Protein AF-A0A0A2Y2H3-F1 (afdb_monomer_lite)

Secondary structure (DSSP, 8-state):
---S---HHHHH--TTTHHHHHHHHHHHHHHHHHHHHHHHHHHHHHHHHHHHHHHHHHHHHHHHHHHTT-

pLDDT: mean 71.69, std 12.74, range [47.94, 95.25]

Sequence (70 aa):
MTPFFDSWSAFWQMGNHGLYVWLSYGISVISVLALVVISHRNKEKILQEVAKDKQRQQRMKQQASTENGL

Radius of gyration: 28.63 Å; chains: 1; bounding box: 48×15×92 Å

Foldseek 3Di:
DDDPQDDPVCCCPVPPCNVVVCVVVVVVVVVVVVVVVVVVVVVVVVVVVVVVVVVVVVVVVVVVVVVVVD

Structure (mmCIF, N/CA/C/O backbone):
data_AF-A0A0A2Y2H3-F1
#
_entry.id   AF-A0A0A2Y2H3-F1
#
loop_
_atom_site.group_PDB
_atom_site.id
_atom_site.type_symbol
_atom_site.label_atom_id
_atom_site.label_alt_id
_atom_site.label_comp_id
_atom_site.label_asym_id
_atom_site.label_entity_id
_atom_site.label_seq_id
_atom_site.pdbx_PDB_ins_code
_atom_site.Cartn_x
_atom_site.Cartn_y
_atom_site.Cartn_z
_atom_site.occupancy
_atom_site.B_iso_or_equiv
_atom_site.auth_seq_id
_atom_site.auth_comp_id
_atom_site.auth_asym_id
_atom_site.auth_atom_id
_atom_site.pdbx_PDB_model_num
ATOM 1 N N . MET A 1 1 ? 6.713 -7.390 -42.705 1.00 47.94 1 MET A N 1
ATOM 2 C CA . MET A 1 1 ? 6.044 -6.616 -41.639 1.00 47.94 1 MET A CA 1
ATOM 3 C C . MET A 1 1 ? 6.463 -7.231 -40.317 1.00 47.94 1 MET A C 1
ATOM 5 O O . MET A 1 1 ? 6.152 -8.392 -40.097 1.00 47.94 1 MET A O 1
A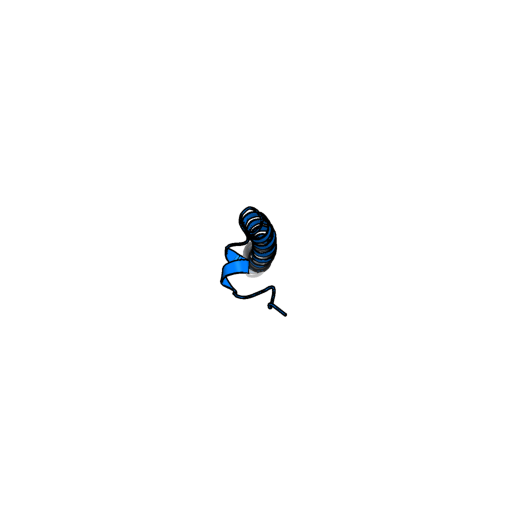TOM 9 N N . THR A 1 2 ? 7.272 -6.535 -39.521 1.00 59.06 2 THR A N 1
ATOM 10 C CA . THR A 1 2 ? 7.828 -7.054 -38.260 1.00 59.06 2 THR A CA 1
ATOM 11 C C . THR A 1 2 ? 6.882 -6.730 -37.098 1.00 59.06 2 THR A C 1
ATOM 13 O O . THR A 1 2 ? 6.536 -5.557 -36.937 1.00 59.06 2 THR A O 1
ATOM 16 N N . PRO A 1 3 ? 6.437 -7.716 -36.303 1.00 62.47 3 PRO A N 1
ATOM 17 C CA . PRO A 1 3 ? 5.632 -7.461 -35.111 1.00 62.47 3 PRO A CA 1
ATOM 18 C C . PRO A 1 3 ? 6.462 -6.697 -34.063 1.00 62.47 3 PRO A C 1
ATOM 20 O O . PRO A 1 3 ? 7.582 -7.072 -33.745 1.00 62.47 3 PRO A O 1
ATOM 23 N N . PHE A 1 4 ? 5.925 -5.583 -33.557 1.00 60.25 4 PHE A N 1
ATOM 24 C CA . PHE A 1 4 ? 6.623 -4.611 -32.694 1.00 60.25 4 PHE A CA 1
ATOM 25 C C . PHE A 1 4 ? 6.640 -5.004 -31.199 1.00 60.25 4 PHE A C 1
ATOM 27 O O . PHE A 1 4 ? 7.274 -4.341 -30.385 1.00 60.25 4 PHE A O 1
ATOM 34 N N . PHE A 1 5 ? 5.965 -6.090 -30.817 1.00 55.44 5 PHE A N 1
ATOM 35 C CA . PHE A 1 5 ? 5.769 -6.468 -29.415 1.00 55.44 5 PHE A CA 1
ATOM 36 C C . PHE A 1 5 ? 6.060 -7.954 -29.206 1.00 55.44 5 PHE A C 1
ATOM 38 O O . PHE A 1 5 ? 5.147 -8.761 -29.066 1.00 55.44 5 PHE A O 1
ATOM 45 N N . ASP A 1 6 ? 7.339 -8.323 -29.217 1.00 55.03 6 ASP A N 1
ATOM 46 C CA . ASP A 1 6 ? 7.727 -9.734 -29.298 1.00 55.03 6 ASP A CA 1
ATOM 47 C C . ASP A 1 6 ? 7.781 -10.474 -27.953 1.00 55.03 6 ASP A C 1
ATOM 49 O O . ASP A 1 6 ? 8.058 -11.668 -27.943 1.00 55.03 6 ASP A O 1
ATOM 53 N N . SER A 1 7 ? 7.545 -9.848 -26.788 1.00 60.00 7 SER A N 1
ATOM 54 C CA . SER A 1 7 ? 7.651 -10.577 -25.509 1.00 60.00 7 SER A CA 1
ATOM 55 C C . SER A 1 7 ? 7.064 -9.853 -24.295 1.00 60.00 7 SER A C 1
ATOM 57 O O . SER A 1 7 ? 7.306 -8.666 -24.092 1.00 60.00 7 SER A O 1
ATOM 59 N N . TRP A 1 8 ? 6.461 -10.620 -23.375 1.00 58.16 8 TRP A N 1
ATOM 60 C CA . TRP A 1 8 ? 6.229 -10.244 -21.963 1.00 58.16 8 TRP A CA 1
ATOM 61 C C . TRP A 1 8 ? 7.504 -9.689 -21.288 1.00 58.16 8 TRP A C 1
ATOM 63 O O . TRP A 1 8 ? 7.452 -8.813 -20.428 1.00 58.16 8 TRP A O 1
ATOM 73 N N . SER A 1 9 ? 8.671 -10.143 -21.760 1.00 59.78 9 SER A N 1
ATOM 74 C CA . SER A 1 9 ? 9.990 -9.626 -21.391 1.00 59.78 9 SER A CA 1
ATOM 75 C C . SER A 1 9 ? 10.186 -8.146 -21.743 1.00 59.78 9 SER A C 1
ATOM 77 O O . SER A 1 9 ? 10.705 -7.420 -20.908 1.00 59.78 9 SER A O 1
ATOM 79 N N . ALA A 1 10 ? 9.705 -7.655 -22.893 1.00 63.06 10 ALA A N 1
ATOM 80 C CA . ALA A 1 10 ? 9.808 -6.240 -23.272 1.00 63.06 10 ALA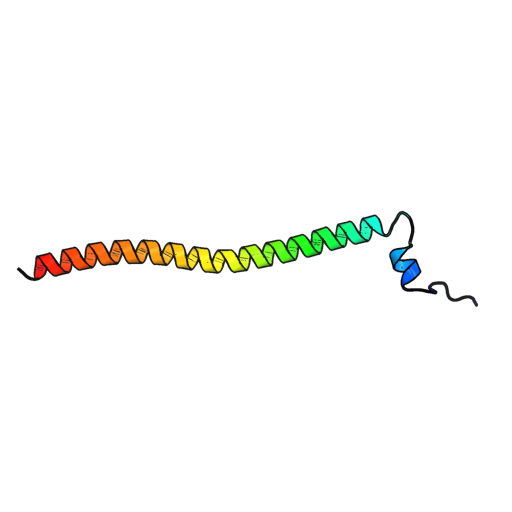 A CA 1
ATOM 81 C C . ALA A 1 10 ? 8.925 -5.330 -22.403 1.00 63.06 10 ALA A C 1
ATOM 83 O O . ALA A 1 10 ? 9.241 -4.162 -22.219 1.00 63.06 10 ALA A O 1
ATOM 84 N N . PHE A 1 11 ? 7.855 -5.870 -21.815 1.00 61.09 11 PHE A N 1
ATOM 85 C CA . PHE A 1 11 ? 7.019 -5.170 -20.835 1.00 61.09 11 PHE A CA 1
ATOM 86 C C . PHE A 1 11 ? 7.748 -4.964 -19.498 1.00 61.09 11 PHE A C 1
ATOM 88 O O . PHE A 1 11 ? 7.599 -3.931 -18.849 1.00 61.09 11 PHE A O 1
ATOM 95 N N . TRP A 1 12 ? 8.572 -5.937 -19.101 1.00 62.66 12 TRP A N 1
ATOM 96 C CA . TRP A 1 12 ? 9.398 -5.873 -17.891 1.00 62.66 12 TRP A CA 1
ATOM 97 C C . TRP A 1 12 ? 10.740 -5.158 -18.119 1.00 62.66 12 TRP A C 1
ATOM 99 O O . TRP A 1 12 ? 11.255 -4.501 -17.217 1.00 62.66 12 TRP A O 1
ATOM 109 N N . GLN A 1 13 ? 11.293 -5.274 -19.329 1.00 62.66 13 GLN A N 1
ATOM 110 C CA . GLN A 1 13 ? 12.565 -4.704 -19.784 1.00 62.66 13 GLN A CA 1
ATOM 111 C C . GLN A 1 13 ? 12.380 -3.473 -20.679 1.00 62.66 13 GLN A C 1
ATOM 113 O O . GLN A 1 13 ? 13.292 -3.118 -21.428 1.00 62.66 13 GLN A O 1
ATOM 118 N N . MET A 1 14 ? 11.245 -2.771 -20.594 1.00 60.06 14 MET A N 1
ATOM 119 C CA . MET A 1 14 ? 11.142 -1.420 -21.145 1.00 60.06 14 MET A CA 1
ATOM 120 C C . MET A 1 14 ? 11.994 -0.516 -20.245 1.00 60.06 14 MET A C 1
ATOM 122 O O . MET A 1 14 ? 11.511 0.086 -19.279 1.00 60.06 14 MET A O 1
ATOM 126 N N . GLY A 1 15 ? 13.309 -0.558 -20.484 1.00 66.25 15 GLY A N 1
ATOM 127 C CA . GLY A 1 15 ? 14.333 0.135 -19.716 1.00 66.25 15 GLY A CA 1
ATOM 128 C C . GLY A 1 15 ? 13.913 1.571 -19.421 1.00 66.25 15 GLY A C 1
ATOM 129 O O . GLY A 1 15 ? 13.235 2.215 -20.217 1.00 66.25 15 GLY A O 1
ATOM 130 N N . ASN A 1 16 ? 14.268 2.057 -18.234 1.00 61.06 16 ASN A N 1
ATOM 131 C CA . ASN A 1 16 ? 13.934 3.387 -17.718 1.00 61.06 16 ASN A CA 1
ATOM 132 C C . ASN A 1 16 ? 12.432 3.698 -17.494 1.00 61.06 16 ASN A C 1
ATOM 134 O O . ASN A 1 16 ? 12.137 4.658 -16.792 1.00 61.06 16 ASN A O 1
ATOM 138 N N . HIS A 1 17 ? 11.464 2.943 -18.034 1.00 67.62 17 HIS A N 1
ATOM 139 C CA . HIS A 1 17 ? 10.022 3.242 -17.886 1.00 67.62 17 HIS A CA 1
ATOM 140 C C . HIS A 1 17 ? 9.249 2.215 -17.050 1.00 67.62 17 HIS A C 1
ATOM 142 O O . HIS A 1 17 ? 8.299 2.583 -16.358 1.00 67.62 17 HIS A O 1
ATOM 148 N N . GLY A 1 18 ? 9.700 0.957 -17.014 1.00 67.94 18 GLY A N 1
ATOM 149 C CA . GLY A 1 18 ? 9.081 -0.085 -16.186 1.00 67.94 18 GLY A CA 1
ATOM 150 C C . GLY A 1 18 ? 9.048 0.251 -14.687 1.00 67.94 18 GLY A C 1
ATOM 151 O O . GLY A 1 18 ? 8.065 -0.053 -14.013 1.00 67.94 18 GLY A O 1
ATOM 152 N N . LEU A 1 19 ? 10.066 0.955 -14.170 1.00 73.69 19 LEU A N 1
ATOM 153 C CA . LEU A 1 19 ? 10.130 1.391 -12.765 1.00 73.69 19 LEU A CA 1
ATOM 154 C C . LEU A 1 19 ? 8.974 2.325 -12.377 1.00 73.69 19 LEU A C 1
ATOM 156 O O . LEU A 1 19 ? 8.399 2.169 -11.301 1.00 73.69 19 LEU A O 1
ATOM 160 N N . TYR A 1 20 ? 8.602 3.265 -13.252 1.00 77.44 20 TYR A N 1
ATOM 161 C CA . TYR A 1 20 ? 7.504 4.200 -12.988 1.00 77.44 20 TYR A CA 1
ATOM 162 C C . TYR A 1 20 ? 6.150 3.488 -12.959 1.00 77.44 20 TYR A C 1
ATOM 164 O O . TYR A 1 20 ? 5.322 3.773 -12.093 1.00 77.44 20 TYR A O 1
ATOM 172 N N . VAL A 1 21 ? 5.941 2.526 -13.863 1.00 79.50 21 VAL A N 1
ATOM 173 C CA . VAL A 1 21 ? 4.712 1.720 -13.909 1.00 79.50 21 VAL A CA 1
ATOM 174 C C . VAL A 1 21 ? 4.587 0.867 -12.650 1.00 79.50 21 VAL A C 1
ATOM 176 O O . VAL A 1 21 ? 3.530 0.864 -12.024 1.00 79.50 21 VAL A O 1
ATOM 179 N N . TRP A 1 22 ? 5.672 0.213 -12.228 1.00 82.38 22 TRP A N 1
ATOM 180 C CA . TRP A 1 22 ? 5.704 -0.591 -11.005 1.00 82.38 22 TRP A CA 1
ATOM 181 C C . TRP A 1 22 ? 5.480 0.231 -9.738 1.00 82.38 22 TRP A C 1
ATOM 183 O O . TRP A 1 22 ? 4.753 -0.217 -8.856 1.00 82.38 22 TRP A O 1
ATOM 193 N N . LEU A 1 23 ? 6.043 1.439 -9.647 1.00 87.06 23 LEU A N 1
ATOM 194 C CA . LEU A 1 23 ? 5.777 2.348 -8.529 1.00 87.06 23 LEU A CA 1
ATOM 195 C C . LEU A 1 23 ? 4.320 2.817 -8.516 1.00 87.06 23 LEU A C 1
ATOM 197 O O . LEU A 1 23 ? 3.689 2.799 -7.463 1.00 87.06 23 LEU A O 1
ATOM 201 N N . SER A 1 24 ? 3.763 3.192 -9.670 1.00 87.44 24 SER A N 1
ATOM 202 C CA . SER A 1 24 ? 2.364 3.621 -9.777 1.00 87.44 24 SER A CA 1
ATOM 203 C C . SER A 1 24 ? 1.392 2.495 -9.401 1.00 87.44 24 SER A C 1
ATOM 205 O O . SER A 1 24 ? 0.513 2.690 -8.557 1.00 87.44 24 SER A O 1
ATOM 207 N N . TYR A 1 25 ? 1.605 1.289 -9.940 1.00 87.56 25 TYR A N 1
ATOM 208 C CA . TYR A 1 25 ? 0.845 0.097 -9.560 1.00 87.56 25 TYR A CA 1
ATOM 209 C C . TYR A 1 25 ? 1.045 -0.253 -8.087 1.00 87.56 25 TYR A C 1
ATOM 211 O O . TYR A 1 25 ? 0.072 -0.533 -7.393 1.00 87.56 25 TYR A O 1
ATOM 219 N N . GLY A 1 26 ? 2.277 -0.181 -7.584 1.00 90.94 26 GLY A N 1
ATOM 220 C CA . GLY A 1 26 ? 2.598 -0.421 -6.182 1.00 90.94 26 GLY A CA 1
ATOM 221 C C . GLY A 1 26 ? 1.828 0.513 -5.254 1.00 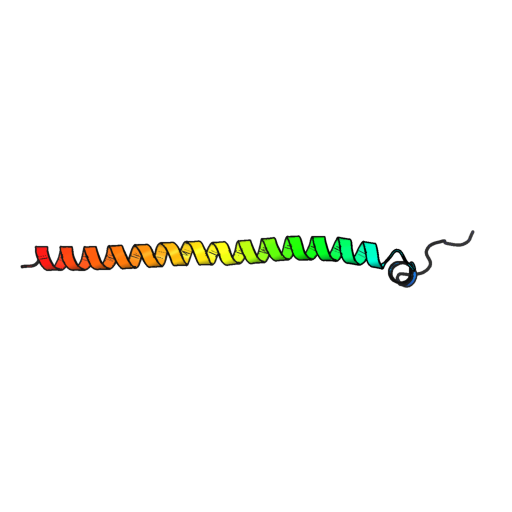90.94 26 GLY A C 1
ATOM 222 O O . GLY A 1 26 ? 1.168 0.044 -4.333 1.00 90.94 26 GLY A O 1
ATOM 223 N N . ILE A 1 27 ? 1.826 1.820 -5.530 1.00 92.75 27 ILE A N 1
ATOM 224 C CA . ILE A 1 27 ? 1.079 2.819 -4.749 1.00 92.75 27 ILE A CA 1
ATOM 225 C C . ILE A 1 27 ? -0.428 2.551 -4.810 1.00 92.75 27 ILE A C 1
ATOM 227 O O . ILE A 1 27 ? -1.112 2.647 -3.789 1.00 92.75 27 ILE A O 1
ATOM 231 N N . SER A 1 28 ? -0.956 2.185 -5.980 1.00 93.75 28 SER A N 1
ATOM 232 C CA . SER A 1 28 ? -2.373 1.849 -6.138 1.00 93.75 28 SER A CA 1
ATOM 233 C C . SER A 1 28 ? -2.755 0.612 -5.318 1.00 93.75 28 SER A C 1
ATOM 235 O O . SER A 1 28 ? -3.684 0.662 -4.510 1.00 93.75 28 SER A O 1
ATOM 237 N N . VAL A 1 29 ? -1.980 -0.470 -5.431 1.00 94.00 29 VAL A N 1
ATOM 238 C CA . VAL A 1 29 ? -2.183 -1.714 -4.674 1.00 94.00 29 VAL A CA 1
ATOM 239 C C . VAL A 1 29 ? -2.050 -1.471 -3.172 1.00 94.00 29 VAL A C 1
ATOM 241 O O . VAL A 1 29 ? -2.890 -1.939 -2.405 1.00 94.00 29 VAL A O 1
ATOM 244 N N . ILE A 1 30 ? -1.049 -0.698 -2.740 1.00 95.25 30 ILE A N 1
ATOM 245 C CA . ILE A 1 30 ? -0.869 -0.311 -1.334 1.00 95.25 30 ILE A CA 1
ATOM 246 C C . ILE A 1 30 ? -2.081 0.472 -0.836 1.00 95.25 30 ILE A C 1
ATOM 248 O O . ILE A 1 30 ? -2.545 0.222 0.271 1.00 95.25 30 ILE A O 1
ATOM 252 N N . SER A 1 31 ? -2.623 1.384 -1.643 1.00 94.44 31 SER A N 1
ATOM 253 C CA . SER A 1 31 ? -3.794 2.183 -1.268 1.00 94.44 31 SER A CA 1
ATOM 254 C C . SER A 1 31 ? -5.035 1.309 -1.080 1.00 94.44 31 SER A C 1
ATOM 256 O O . SER A 1 31 ? -5.745 1.453 -0.085 1.00 94.44 31 SER A O 1
ATOM 258 N N . VAL A 1 32 ? -5.268 0.351 -1.985 1.00 94.94 32 VAL A N 1
ATOM 259 C CA . VAL A 1 32 ? -6.362 -0.626 -1.861 1.00 94.94 32 VAL A CA 1
ATOM 260 C C . VAL A 1 32 ? -6.158 -1.515 -0.635 1.00 94.94 32 VAL A C 1
ATOM 262 O O . VAL A 1 32 ? -7.079 -1.665 0.167 1.00 94.94 32 VAL A O 1
ATOM 265 N N . LEU A 1 33 ? -4.954 -2.059 -0.436 1.00 95.06 33 LEU A N 1
ATOM 266 C CA . LEU A 1 33 ? -4.623 -2.870 0.739 1.00 95.06 33 LEU A CA 1
ATOM 267 C C . LEU A 1 33 ? -4.806 -2.088 2.039 1.00 95.06 33 LEU A C 1
ATOM 269 O O . LEU A 1 33 ? -5.393 -2.611 2.981 1.00 95.06 33 LEU A O 1
ATOM 273 N N . ALA A 1 34 ? -4.362 -0.833 2.090 1.00 93.62 34 ALA A N 1
ATOM 274 C CA . ALA A 1 34 ? -4.558 0.037 3.241 1.00 93.62 34 ALA A CA 1
ATOM 275 C C . ALA A 1 34 ? -6.050 0.220 3.534 1.00 93.62 34 ALA A C 1
ATOM 277 O O . ALA A 1 34 ? -6.462 0.073 4.684 1.00 93.62 34 ALA A O 1
ATOM 278 N N . LEU A 1 35 ? -6.874 0.450 2.507 1.00 91.31 35 LEU A N 1
ATOM 279 C CA . LEU A 1 35 ? -8.325 0.550 2.662 1.00 91.31 35 LEU A CA 1
ATOM 280 C C . LEU A 1 35 ? -8.940 -0.748 3.197 1.00 91.31 35 LEU A C 1
ATOM 282 O O . LEU A 1 35 ? -9.767 -0.706 4.105 1.00 91.31 35 LEU A O 1
ATOM 286 N N . VAL A 1 36 ? -8.521 -1.901 2.671 1.00 91.50 36 VAL A N 1
ATOM 287 C CA . VAL A 1 36 ? -8.988 -3.222 3.117 1.00 91.50 36 VAL A CA 1
ATOM 288 C C . VAL A 1 36 ? -8.594 -3.469 4.572 1.00 91.50 36 VAL A C 1
ATOM 290 O O . VAL A 1 36 ? -9.439 -3.856 5.378 1.00 91.50 36 VAL A O 1
ATOM 293 N N . VAL A 1 37 ? -7.343 -3.188 4.940 1.00 89.56 37 VAL A N 1
ATOM 294 C CA . VAL A 1 37 ? -6.840 -3.327 6.314 1.00 89.56 37 VAL A CA 1
ATOM 295 C C . VAL A 1 37 ? -7.595 -2.399 7.262 1.00 89.56 37 VAL A C 1
ATOM 297 O O . VAL A 1 37 ? -8.034 -2.838 8.323 1.00 89.56 37 VAL A O 1
ATOM 300 N N . ILE A 1 38 ? -7.795 -1.132 6.893 1.00 86.06 38 ILE A N 1
ATOM 301 C CA . ILE A 1 38 ? -8.561 -0.171 7.697 1.00 86.06 38 ILE A CA 1
ATOM 302 C C . ILE A 1 38 ? -10.016 -0.630 7.832 1.00 86.06 38 ILE A C 1
ATOM 304 O O . ILE A 1 38 ? -10.554 -0.617 8.934 1.00 86.06 38 ILE A O 1
ATOM 308 N N . SER A 1 39 ? -10.637 -1.099 6.751 1.00 83.75 39 SER A N 1
ATOM 309 C CA . SER A 1 39 ? -12.007 -1.621 6.752 1.00 83.75 39 SER A CA 1
ATOM 310 C C . SER A 1 39 ? -12.156 -2.836 7.672 1.00 83.75 39 SER A C 1
ATOM 312 O O . SER A 1 39 ? -13.074 -2.891 8.491 1.00 83.75 39 SER A O 1
ATOM 314 N N . HIS A 1 40 ? -11.206 -3.773 7.626 1.00 80.62 40 HIS A N 1
ATOM 315 C CA . HIS A 1 40 ? -11.173 -4.912 8.542 1.00 80.62 40 HIS A CA 1
ATOM 316 C C . HIS A 1 40 ? -10.982 -4.478 10.000 1.00 80.62 40 HIS A C 1
ATOM 318 O O . HIS A 1 40 ? -11.699 -4.951 10.879 1.00 80.62 40 HIS A O 1
ATOM 324 N N . ARG A 1 41 ? -10.068 -3.539 10.270 1.00 72.75 41 ARG A N 1
ATOM 325 C CA . ARG A 1 41 ? -9.805 -3.049 11.634 1.00 72.75 41 ARG A CA 1
ATOM 326 C C . ARG A 1 41 ? -10.941 -2.189 12.188 1.00 72.75 41 ARG A C 1
ATOM 328 O O . ARG A 1 41 ? -11.160 -2.196 13.394 1.00 72.75 41 ARG A O 1
ATOM 335 N N . ASN A 1 42 ? -11.683 -1.473 11.347 1.00 62.56 42 ASN A N 1
ATOM 336 C CA . ASN A 1 42 ? -12.828 -0.670 11.781 1.00 62.56 42 ASN A CA 1
ATOM 33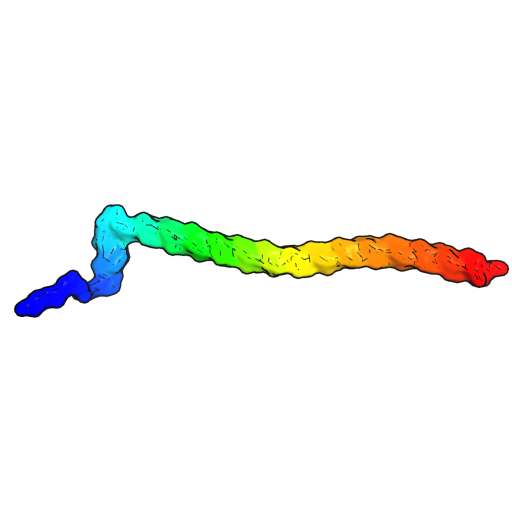7 C C . ASN A 1 42 ? -13.973 -1.542 12.308 1.00 62.56 42 ASN A C 1
ATOM 339 O O . ASN A 1 42 ? -14.610 -1.167 13.289 1.00 62.56 42 ASN A O 1
ATOM 343 N N . LYS A 1 43 ? -14.191 -2.729 11.729 1.00 62.00 43 LYS A N 1
ATOM 344 C CA . LYS A 1 43 ? -15.177 -3.695 12.247 1.00 62.00 43 LYS A CA 1
ATOM 345 C C . LYS A 1 43 ? -14.838 -4.136 13.674 1.00 62.00 43 LYS A C 1
ATOM 347 O O . LYS A 1 43 ? -15.705 -4.146 14.542 1.00 62.00 43 LYS A O 1
ATOM 352 N N . GLU A 1 44 ? -13.564 -4.430 13.919 1.00 61.25 44 GLU A N 1
ATOM 353 C CA . GLU A 1 44 ? -13.053 -4.813 15.240 1.00 61.25 44 GLU A CA 1
ATOM 354 C C . GLU A 1 44 ? -13.131 -3.654 16.244 1.00 61.25 44 GLU A C 1
ATOM 356 O O . GLU A 1 44 ? -13.531 -3.853 17.389 1.00 61.25 44 GLU A O 1
ATOM 361 N N . LYS A 1 45 ? -12.810 -2.424 15.816 1.00 60.22 45 LYS A N 1
ATOM 362 C CA . LYS A 1 45 ? -12.883 -1.235 16.680 1.00 60.22 45 LYS A CA 1
ATOM 363 C C . LYS A 1 45 ? -14.300 -0.956 17.170 1.00 60.22 45 LYS A C 1
ATOM 365 O O . LYS A 1 45 ? -14.477 -0.746 18.365 1.00 60.22 45 LYS A O 1
ATOM 370 N N . ILE A 1 46 ? -15.298 -1.024 16.286 1.00 62.00 46 ILE A N 1
ATOM 371 C CA . ILE A 1 46 ? -16.704 -0.806 16.664 1.00 62.00 46 ILE A CA 1
ATOM 372 C C . ILE A 1 46 ? -17.153 -1.855 17.692 1.00 62.00 46 ILE A C 1
ATOM 374 O O . ILE A 1 46 ? -17.799 -1.521 18.683 1.00 62.00 46 ILE A O 1
ATOM 378 N N . LEU A 1 47 ? -16.772 -3.123 17.507 1.00 61.84 47 LEU A N 1
ATOM 379 C CA . LEU A 1 47 ? -17.104 -4.188 18.457 1.00 61.84 47 LEU A CA 1
ATOM 380 C C . LEU A 1 47 ? -16.407 -4.007 19.813 1.00 61.84 47 LEU A C 1
ATOM 382 O O . LEU A 1 47 ? -17.028 -4.238 20.850 1.00 61.84 47 LEU A O 1
ATOM 386 N N . GLN A 1 48 ? -15.148 -3.564 19.825 1.00 63.09 48 GLN A N 1
ATOM 387 C CA . GLN A 1 48 ? -14.411 -3.289 21.063 1.00 63.09 48 GLN A CA 1
ATOM 388 C C . GLN A 1 48 ? -14.988 -2.103 21.845 1.00 63.09 48 GLN A C 1
ATOM 390 O O . GLN A 1 48 ? -15.037 -2.144 23.077 1.00 63.09 48 GLN A O 1
ATOM 395 N N . GLU A 1 49 ? -15.444 -1.065 21.149 1.00 63.66 49 GLU A N 1
ATOM 396 C CA . GLU A 1 49 ? -16.053 0.117 21.762 1.00 63.66 49 GLU A CA 1
ATOM 397 C C . GLU A 1 49 ? -17.408 -0.236 22.396 1.00 63.66 49 GLU A C 1
ATOM 399 O O . GLU A 1 49 ? -17.627 0.008 23.584 1.00 63.66 49 GLU A O 1
ATOM 404 N N . VAL A 1 50 ? -18.251 -0.980 21.668 1.00 66.94 50 VAL A N 1
ATOM 405 C CA . VAL A 1 50 ? -19.526 -1.506 22.186 1.00 66.94 50 VAL A CA 1
ATOM 406 C C . VAL A 1 50 ? -19.317 -2.474 23.358 1.00 66.94 50 VAL A C 1
ATOM 408 O O . VAL A 1 50 ? -20.097 -2.468 24.313 1.00 66.94 50 VAL A O 1
ATOM 411 N N . ALA A 1 51 ? -18.274 -3.310 23.324 1.00 66.69 51 ALA A N 1
ATOM 412 C CA . ALA A 1 51 ? -17.965 -4.229 24.419 1.00 66.69 51 ALA A CA 1
ATOM 413 C C . ALA A 1 51 ? -17.588 -3.484 25.711 1.00 66.69 51 ALA A C 1
ATOM 415 O O . ALA A 1 51 ? -18.065 -3.847 26.791 1.00 66.69 51 ALA A O 1
ATOM 416 N N . LYS A 1 52 ? -16.791 -2.412 25.608 1.00 67.44 52 LYS A N 1
ATOM 417 C CA . LYS A 1 52 ? -16.438 -1.557 26.753 1.00 67.44 52 LYS A CA 1
ATOM 418 C C . LYS A 1 52 ? -17.659 -0.872 27.361 1.00 67.44 52 LYS A C 1
ATOM 420 O O . LYS A 1 52 ? -17.807 -0.871 28.587 1.00 67.44 52 LYS A O 1
ATOM 425 N N . ASP A 1 53 ? -18.550 -0.345 26.527 1.00 66.00 53 ASP A N 1
ATOM 426 C CA . ASP A 1 53 ? -19.758 0.328 27.006 1.00 66.00 53 ASP A CA 1
ATOM 427 C C . ASP A 1 53 ? -20.755 -0.650 27.637 1.00 66.00 53 ASP A C 1
ATOM 429 O O . ASP A 1 53 ? -21.306 -0.372 28.709 1.00 66.00 53 ASP A O 1
ATOM 433 N N . LYS A 1 54 ? -20.917 -1.851 27.062 1.00 67.00 54 LYS A N 1
ATOM 434 C CA . LYS A 1 54 ? -21.722 -2.922 27.675 1.00 67.00 54 LYS A CA 1
ATOM 435 C C . LYS A 1 54 ? -21.215 -3.306 29.060 1.00 67.00 54 LYS A C 1
ATOM 437 O O . LYS A 1 54 ? -22.025 -3.489 29.968 1.00 67.00 54 LYS A O 1
ATOM 442 N N . GLN A 1 55 ? -19.899 -3.403 29.246 1.00 73.06 55 GLN A N 1
ATOM 443 C CA . GLN A 1 55 ? -19.323 -3.812 30.526 1.00 73.06 55 GLN A CA 1
ATOM 444 C C . GLN A 1 55 ? -19.578 -2.776 31.634 1.00 73.06 55 GLN A C 1
ATOM 446 O O . GLN A 1 55 ? -19.812 -3.150 32.784 1.00 73.06 55 GLN A O 1
ATOM 451 N N . ARG A 1 56 ? -19.589 -1.475 31.306 1.00 70.38 56 ARG A N 1
ATOM 452 C CA . ARG A 1 56 ? -19.987 -0.420 32.256 1.00 70.38 56 ARG A CA 1
ATOM 453 C C . ARG A 1 56 ? -21.470 -0.496 32.608 1.00 70.38 56 ARG A C 1
ATOM 455 O O . ARG A 1 56 ? -21.808 -0.471 33.789 1.00 70.38 56 ARG A O 1
ATOM 462 N N . GLN A 1 57 ? -22.341 -0.656 31.612 1.00 73.81 57 GLN A N 1
ATOM 463 C CA . GLN A 1 57 ? -23.784 -0.767 31.850 1.00 73.81 57 GLN A CA 1
ATOM 464 C C . GLN A 1 57 ? -24.152 -2.016 32.664 1.00 73.81 57 GLN A C 1
ATOM 466 O O . GLN A 1 57 ? -25.044 -1.957 33.507 1.00 73.81 57 GLN A O 1
ATOM 471 N N . GLN A 1 58 ? -23.461 -3.142 32.456 1.00 73.81 58 GLN A N 1
ATOM 472 C CA . GLN A 1 58 ? -23.680 -4.364 33.237 1.00 73.81 58 GLN A CA 1
ATOM 473 C C . GLN A 1 58 ? -23.343 -4.182 34.719 1.00 73.81 58 GLN A C 1
ATOM 475 O O . GLN A 1 58 ? -24.112 -4.638 35.562 1.00 73.81 58 GLN A O 1
ATOM 480 N N . ARG A 1 59 ? -22.255 -3.472 35.045 1.00 73.38 59 ARG A N 1
ATOM 481 C CA . ARG A 1 59 ? -21.884 -3.184 36.442 1.00 73.38 59 ARG A CA 1
ATOM 482 C C . ARG A 1 59 ? -22.945 -2.341 37.149 1.00 73.38 59 ARG A C 1
ATOM 484 O O . ARG A 1 59 ? -23.328 -2.664 38.267 1.00 73.38 59 ARG A O 1
ATOM 491 N N . MET A 1 60 ? -23.463 -1.315 36.474 1.00 71.06 60 MET A N 1
ATOM 492 C CA . MET A 1 60 ? -24.533 -0.471 37.018 1.00 71.06 60 MET A CA 1
ATOM 493 C C . MET A 1 60 ? -25.848 -1.243 37.181 1.00 71.06 60 MET A C 1
ATOM 495 O O . MET A 1 60 ? -26.518 -1.099 38.199 1.00 71.06 60 MET A O 1
ATOM 499 N N . LYS A 1 61 ? -26.197 -2.117 36.224 1.00 73.50 61 LYS A N 1
ATOM 500 C CA . LYS A 1 61 ? -27.372 -2.995 36.348 1.00 73.50 61 LYS A CA 1
ATOM 501 C C . LYS A 1 61 ? -27.245 -3.962 37.523 1.00 73.50 61 LYS A C 1
ATOM 503 O O . LYS A 1 61 ? -28.194 -4.093 38.278 1.00 73.50 61 LYS A O 1
ATOM 508 N N . GLN A 1 62 ? -26.088 -4.593 37.717 1.00 72.56 62 GLN A N 1
ATOM 509 C CA . GLN A 1 62 ? -25.865 -5.506 38.846 1.00 72.56 62 GLN A CA 1
ATOM 510 C C . GLN A 1 62 ? -25.967 -4.801 40.201 1.00 72.56 62 GLN A C 1
ATOM 512 O O . GLN A 1 62 ? -26.536 -5.364 41.133 1.00 72.56 62 GLN A O 1
ATOM 517 N N . GLN A 1 63 ? -25.481 -3.564 40.304 1.00 70.69 63 GLN A N 1
ATOM 518 C CA . GLN A 1 63 ? -25.628 -2.759 41.518 1.00 70.69 63 GLN A CA 1
ATOM 519 C C . GLN A 1 63 ? -27.099 -2.392 41.770 1.00 70.69 63 GLN A C 1
ATOM 521 O O . GLN A 1 63 ? -27.606 -2.654 42.856 1.00 70.69 63 GLN A O 1
ATOM 526 N N . ALA A 1 64 ? -27.823 -1.933 40.744 1.00 67.88 64 ALA A N 1
ATOM 527 C CA . ALA A 1 64 ? -29.248 -1.606 40.853 1.00 67.88 64 ALA A CA 1
ATOM 528 C C . ALA A 1 64 ? -30.149 -2.826 41.151 1.00 67.88 64 ALA A C 1
ATOM 530 O O . ALA A 1 64 ? -31.185 -2.690 41.801 1.00 67.88 64 ALA A O 1
ATOM 531 N N . SER A 1 65 ? -29.773 -4.024 40.684 1.00 64.06 65 SER A N 1
ATOM 532 C CA . SER A 1 65 ? -30.472 -5.280 41.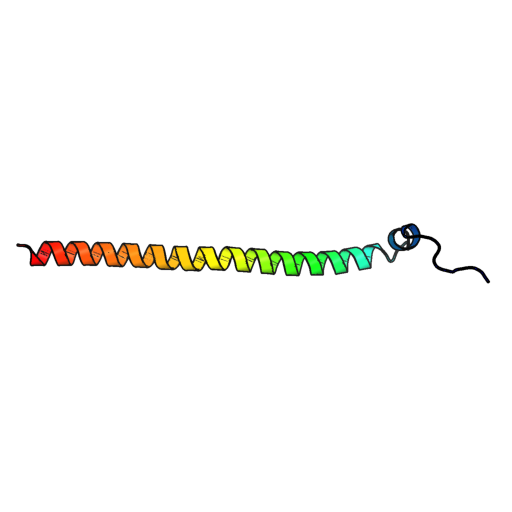004 1.00 64.06 65 SER A CA 1
ATOM 533 C C . SER A 1 65 ? -30.163 -5.801 42.408 1.00 64.06 65 SER A C 1
ATOM 535 O O . SER A 1 65 ? -30.988 -6.505 42.976 1.00 64.06 65 SER A O 1
ATOM 537 N N . THR A 1 66 ? -28.995 -5.469 42.964 1.00 65.62 66 THR A N 1
ATOM 538 C CA . THR A 1 66 ? -28.617 -5.863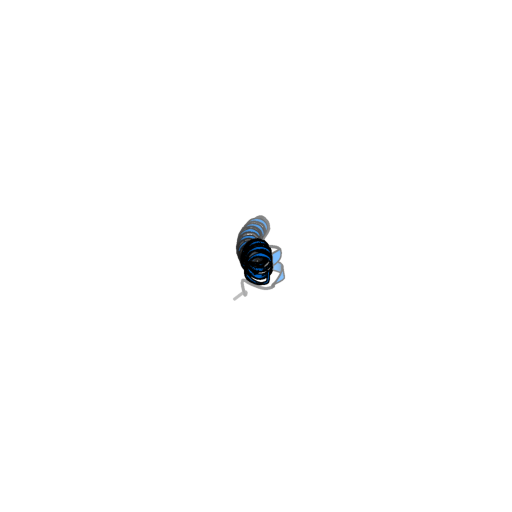 44.332 1.00 65.62 66 THR A CA 1
ATOM 539 C C . THR A 1 66 ? -29.259 -4.936 45.372 1.00 65.62 66 THR A C 1
ATOM 541 O O . THR A 1 66 ? -29.588 -5.387 46.460 1.00 65.62 66 THR A O 1
ATOM 544 N N . GLU A 1 67 ? -29.501 -3.666 45.028 1.00 62.19 67 GLU A N 1
ATOM 545 C CA . GLU A 1 67 ? -30.156 -2.684 45.908 1.00 62.19 67 GLU A CA 1
ATOM 546 C C . GLU A 1 67 ? -31.688 -2.846 45.978 1.00 62.19 67 GLU A C 1
ATOM 548 O O . GLU A 1 67 ? -32.267 -2.623 47.030 1.00 62.19 67 GLU A O 1
ATOM 553 N N . ASN A 1 68 ? -32.352 -3.303 44.905 1.00 60.00 68 ASN A N 1
ATOM 554 C CA . ASN A 1 68 ? -33.804 -3.585 44.904 1.00 60.00 68 ASN A CA 1
ATOM 555 C C . ASN A 1 68 ? -34.185 -4.979 45.455 1.00 60.00 68 ASN A C 1
ATOM 557 O O . ASN A 1 68 ? -35.351 -5.366 45.383 1.00 60.00 68 ASN A O 1
ATOM 561 N N . GLY A 1 69 ? -33.210 -5.768 45.917 1.00 58.94 69 GLY A N 1
ATOM 562 C CA . GLY A 1 69 ? -33.404 -7.130 46.434 1.00 58.94 69 GLY A CA 1
ATOM 563 C C . GLY A 1 69 ? -33.231 -7.278 47.952 1.00 58.94 69 GLY A C 1
ATOM 564 O O . GLY A 1 69 ? -33.261 -8.409 48.437 1.00 58.94 69 GLY A O 1
ATOM 565 N N . LEU A 1 70 ? -33.025 -6.172 48.674 1.00 50.44 70 LEU A N 1
ATOM 566 C CA . LEU A 1 70 ? -32.979 -6.072 50.140 1.00 50.44 70 LEU A CA 1
ATOM 567 C C . LEU A 1 70 ? -34.182 -5.264 50.636 1.00 50.44 70 LEU A C 1
ATOM 569 O O . LEU A 1 70 ? -34.645 -5.563 51.758 1.00 50.44 70 LEU A O 1
#

Organism: NCBI:txid155515

InterPro domains:
  IPR007078 Haem exporter protein D (CcmD) [PF04995] (15-58)
  IPR007078 Haem exporter protein D (CcmD) [TIGR03141] (12-58)
  IPR052075 Heme exporter protein D [PTHR37531] (1-67)